Protein AF-A0A7S4EEN0-F1 (afdb_monomer)

Organism: NCBI:txid44445

Mean predicted aligned error: 16.77 Å

Sequence (102 aa):
MLYTAFKHATRTSVRNMMQAYRRQASTTTGTPAFIKAKRANAQNNANFKTNWLSDPATYPIIAVMGGAITLLVGVSSSCLMYNPDVQIDAKKRGSVLREPVV

Secondary structure (DSSP, 8-state):
-HHHHHHHHHHHHHHHHHHHHHHHTT-S-PPPHHHHHHHHHHHHHT-HHHHTTT-TTHHHHHHHHHHHHHHHHHHHHHHHHH-TT---SGGGTTSSS-PPP-

Radius of gyration: 35.77 Å; Cα contacts (8 Å, |Δi|>4): 14; chains: 1; bounding box: 50×48×111 Å

Foldseek 3Di:
DVVVVVVVVVVVVVVVVVVVVVVVVPPDPPPDVVVVVVVVVVVVVPPCCVPQVVDPVNVVVCVVVVVVVCVVCVVVVCCQPVPPVNCPDPVCPCPVVDDDDD

InterPro domains:
  IPR010530 NADH-ubiquinone reductase complex 1 MLRQ subunit [PF06522] (55-95)

pLDDT: mean 76.23, std 12.81, range [52.03, 97.88]

Solvent-accessible surface area (backbone atoms only — not comparable to full-atom values): 6174 Å² total; per-residue (Å²): 116,68,70,61,51,52,56,49,52,55,54,47,52,51,50,52,49,51,53,49,50,55,58,60,75,59,77,74,82,67,79,52,69,66,59,54,51,51,49,50,50,54,57,58,68,64,36,54,65,71,65,50,71,62,42,78,77,44,55,65,54,50,53,54,54,50,51,54,50,51,51,51,52,48,53,53,49,48,52,50,71,67,32,85,88,46,65,80,54,71,86,63,63,61,67,79,77,62,75,82,86,127

Structure (mmCIF, N/CA/C/O backbone):
data_AF-A0A7S4EEN0-F1
#
_entry.id   AF-A0A7S4EEN0-F1
#
loop_
_atom_site.group_PDB
_atom_site.id
_atom_site.type_symbol
_atom_site.la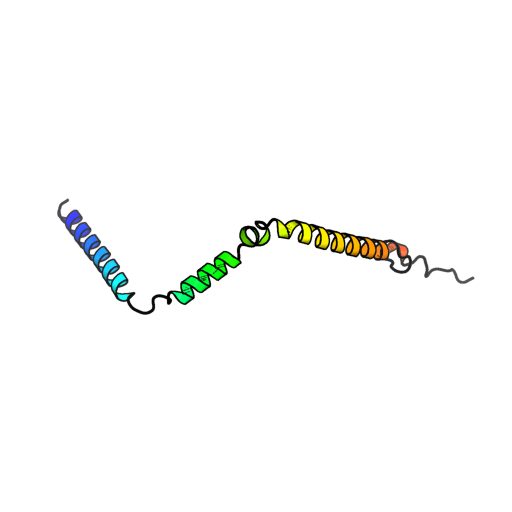bel_atom_id
_atom_site.label_alt_id
_atom_site.label_comp_id
_atom_site.label_asym_id
_atom_site.label_entity_id
_atom_site.label_seq_id
_atom_site.pdbx_PDB_ins_code
_atom_site.Cartn_x
_atom_site.Cartn_y
_atom_site.Cartn_z
_atom_site.occupancy
_atom_site.B_iso_or_equiv
_atom_site.auth_seq_id
_atom_site.auth_comp_id
_atom_site.auth_asym_id
_atom_site.auth_atom_id
_atom_site.pdbx_PDB_model_num
ATOM 1 N N . MET A 1 1 ? 7.968 34.198 58.977 1.00 61.78 1 MET A N 1
ATOM 2 C CA . MET A 1 1 ? 7.505 33.160 58.022 1.00 61.78 1 MET A CA 1
ATOM 3 C C . MET A 1 1 ? 5.976 33.039 57.914 1.00 61.78 1 MET A C 1
ATOM 5 O O . MET A 1 1 ? 5.498 32.509 56.922 1.00 61.78 1 MET A O 1
ATOM 9 N N . LEU A 1 2 ? 5.187 33.574 58.857 1.00 63.84 2 LEU A N 1
ATOM 10 C CA . LEU A 1 2 ? 3.714 33.513 58.804 1.00 63.84 2 LEU A CA 1
ATOM 11 C C . LEU A 1 2 ? 3.095 34.351 57.657 1.00 63.84 2 LEU A C 1
ATOM 13 O O . LEU A 1 2 ? 2.159 33.930 56.985 1.00 63.84 2 LEU A O 1
ATOM 17 N N . TYR A 1 3 ? 3.662 35.532 57.392 1.00 59.56 3 TYR A N 1
ATOM 18 C CA . TYR A 1 3 ? 3.157 36.486 56.394 1.00 59.56 3 TYR A CA 1
ATOM 19 C C . TYR A 1 3 ? 3.310 36.000 54.940 1.00 59.56 3 TYR A C 1
ATOM 21 O O . TYR A 1 3 ? 2.455 36.250 54.090 1.00 59.56 3 TYR A O 1
ATOM 29 N N . THR A 1 4 ? 4.384 35.264 54.647 1.00 67.38 4 THR A N 1
ATOM 30 C CA . THR A 1 4 ? 4.625 34.672 53.324 1.00 67.38 4 THR A CA 1
ATOM 31 C C . THR A 1 4 ? 3.696 33.488 53.063 1.00 67.38 4 THR A C 1
ATOM 33 O O . THR A 1 4 ? 3.185 33.361 51.951 1.00 67.38 4 THR A O 1
ATOM 36 N N . ALA A 1 5 ? 3.401 32.685 54.091 1.00 65.56 5 ALA A N 1
ATOM 37 C CA . ALA A 1 5 ? 2.434 31.591 54.018 1.00 65.56 5 ALA A CA 1
ATOM 38 C C . ALA A 1 5 ? 1.006 32.106 53.771 1.00 65.56 5 ALA A C 1
ATOM 40 O O . ALA A 1 5 ? 0.317 31.609 52.883 1.00 65.56 5 ALA A O 1
ATOM 41 N N . PHE A 1 6 ? 0.593 33.171 54.468 1.00 65.19 6 PHE A N 1
ATOM 42 C CA . PHE A 1 6 ? -0.720 33.792 54.273 1.00 65.19 6 PHE A CA 1
ATOM 43 C C . PHE A 1 6 ? -0.895 34.376 52.858 1.00 65.19 6 PHE A C 1
ATOM 45 O O . PHE A 1 6 ? -1.922 34.159 52.209 1.00 65.19 6 PHE A O 1
ATOM 52 N N . LYS A 1 7 ? 0.137 35.045 52.319 1.00 66.31 7 LYS A N 1
ATOM 53 C CA . LYS A 1 7 ? 0.148 35.515 50.919 1.00 66.31 7 LYS A CA 1
ATOM 54 C C . LYS A 1 7 ? 0.118 34.370 49.902 1.00 66.31 7 LYS A C 1
ATOM 56 O O . LYS A 1 7 ? -0.467 34.521 48.832 1.00 66.31 7 LYS A O 1
ATOM 61 N N . HIS A 1 8 ? 0.738 33.230 50.203 1.00 65.06 8 HIS A N 1
ATOM 62 C CA . HIS A 1 8 ? 0.693 32.054 49.331 1.00 65.06 8 HIS A CA 1
ATOM 63 C C . HIS A 1 8 ? -0.671 31.362 49.344 1.00 65.06 8 HIS A C 1
ATOM 65 O O . HIS A 1 8 ? -1.167 31.012 48.272 1.00 65.06 8 HIS A O 1
ATOM 71 N N . ALA A 1 9 ? -1.288 31.223 50.519 1.00 65.62 9 ALA A N 1
ATOM 72 C CA . ALA A 1 9 ? -2.606 30.614 50.693 1.00 65.62 9 ALA A CA 1
ATOM 73 C C . ALA A 1 9 ? -3.708 31.425 49.990 1.00 65.62 9 ALA A C 1
ATOM 75 O O . ALA A 1 9 ? -4.530 30.877 49.260 1.00 65.62 9 ALA A O 1
ATOM 76 N N . THR A 1 10 ? -3.666 32.753 50.115 1.00 67.94 10 THR A N 1
ATOM 77 C CA . THR A 1 10 ? -4.596 33.657 49.415 1.00 67.94 10 THR A CA 1
ATOM 78 C C . THR A 1 10 ? -4.383 33.658 47.898 1.00 67.94 10 THR A C 1
ATOM 80 O O . THR A 1 10 ? -5.342 33.651 47.132 1.00 67.94 10 THR A O 1
ATOM 83 N N . ARG A 1 11 ? -3.135 33.579 47.418 1.00 68.62 11 ARG A N 1
ATOM 84 C CA . ARG A 1 11 ? -2.855 33.442 45.975 1.00 68.62 11 ARG A CA 1
ATOM 85 C C . ARG A 1 11 ? -3.328 32.107 45.396 1.00 68.62 11 ARG A C 1
ATOM 87 O O . ARG A 1 11 ? -3.714 32.063 44.229 1.00 68.62 11 ARG A O 1
ATOM 94 N N . THR A 1 12 ? -3.288 31.022 46.169 1.00 69.25 12 THR A N 1
ATOM 95 C CA . THR A 1 12 ? -3.755 29.704 45.708 1.00 69.25 12 THR A CA 1
ATOM 96 C C . THR A 1 12 ? -5.274 29.612 45.697 1.00 69.25 12 THR A C 1
ATOM 98 O O . THR A 1 12 ? -5.829 29.142 44.705 1.00 69.25 12 THR A O 1
ATOM 101 N N . SER A 1 13 ? -5.961 30.129 46.718 1.00 67.94 13 SER A N 1
ATOM 102 C CA . SER A 1 13 ? -7.428 30.141 46.745 1.00 67.94 13 SER A CA 1
ATOM 103 C C . SER A 1 13 ? -8.017 30.979 45.606 1.00 67.94 13 SER A C 1
ATOM 105 O O . SER A 1 13 ? -8.934 30.520 44.928 1.00 67.94 13 SER A O 1
ATOM 107 N N . VAL A 1 14 ? -7.428 32.138 45.294 1.00 75.50 14 VAL A N 1
ATOM 108 C CA . VAL A 1 14 ? -7.854 32.980 44.161 1.00 75.50 14 VAL A CA 1
ATOM 109 C C . VAL A 1 14 ? -7.602 32.297 42.812 1.00 75.50 14 VAL A C 1
ATOM 111 O O . VAL A 1 14 ? -8.441 32.386 41.917 1.00 75.50 14 VAL A O 1
ATOM 114 N N . ARG A 1 15 ? -6.488 31.568 42.649 1.00 74.19 15 ARG A N 1
ATOM 115 C CA . ARG A 1 15 ? -6.221 30.781 41.428 1.00 74.19 15 ARG A CA 1
ATOM 116 C C . ARG A 1 15 ? -7.223 29.645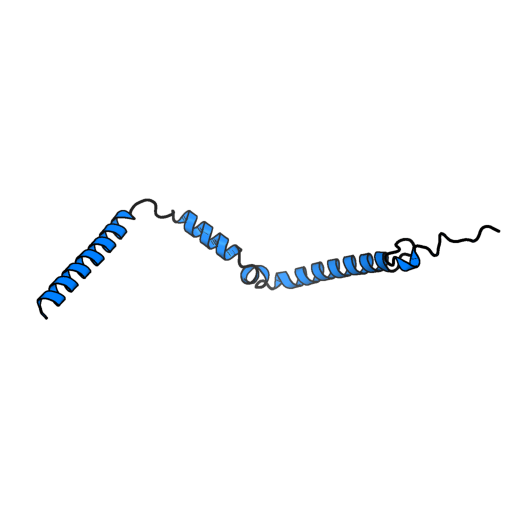 41.251 1.00 74.19 15 ARG A C 1
ATOM 118 O O . ARG A 1 15 ? -7.735 29.470 40.148 1.00 74.19 15 ARG A O 1
ATOM 125 N N . ASN A 1 16 ? -7.530 28.917 42.320 1.00 75.94 16 ASN A N 1
ATOM 126 C CA . ASN A 1 16 ? -8.502 27.825 42.291 1.00 75.94 16 ASN A CA 1
ATOM 127 C C . ASN A 1 16 ? -9.922 28.353 42.030 1.00 75.94 16 ASN A C 1
ATOM 129 O O . ASN A 1 16 ? -10.648 27.780 41.221 1.00 75.94 16 ASN A O 1
ATOM 133 N N . MET A 1 17 ? -10.285 29.491 42.630 1.00 75.44 17 MET A N 1
ATOM 134 C CA . MET A 1 17 ? -11.555 30.177 42.380 1.00 75.44 17 MET A CA 1
ATOM 135 C C . MET A 1 17 ? -11.649 30.692 40.939 1.00 75.44 17 MET A C 1
ATOM 137 O O . MET A 1 17 ? -12.667 30.489 40.290 1.00 75.44 17 MET A O 1
ATOM 141 N N . MET A 1 18 ? -10.581 31.281 40.388 1.00 72.44 18 MET A N 1
ATOM 142 C CA . MET A 1 18 ? -10.538 31.691 38.978 1.00 72.44 18 MET A CA 1
ATOM 143 C C . MET A 1 18 ? -10.630 30.501 38.018 1.00 72.44 18 MET A C 1
ATOM 145 O O . MET A 1 18 ? -11.274 30.605 36.977 1.00 72.44 18 MET A O 1
ATOM 149 N N . GLN A 1 19 ? -10.010 29.365 38.344 1.00 73.69 19 GLN A N 1
ATOM 150 C CA . GLN A 1 19 ? -10.144 28.139 37.555 1.00 73.69 19 GLN A CA 1
ATOM 151 C C . GLN A 1 19 ? -11.568 27.571 37.629 1.00 73.69 19 GLN A C 1
ATOM 153 O O . GLN A 1 19 ? -12.097 27.147 36.604 1.00 73.69 19 GLN A O 1
ATOM 158 N N . ALA A 1 20 ? -12.214 27.606 38.797 1.00 68.75 20 ALA A N 1
ATOM 159 C CA . ALA A 1 20 ? -13.609 27.201 38.961 1.00 68.75 20 ALA A CA 1
ATOM 160 C C . ALA A 1 20 ? -14.579 28.149 38.229 1.00 68.75 20 ALA A C 1
ATOM 162 O O . ALA A 1 20 ? -15.462 27.680 37.516 1.00 68.75 20 ALA A O 1
ATOM 163 N N 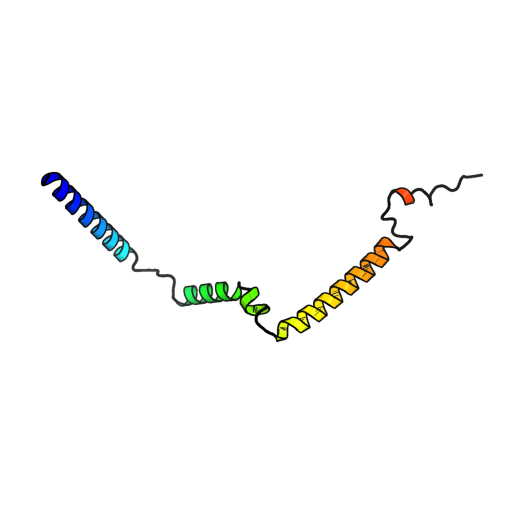. TYR A 1 21 ? -14.357 29.463 38.306 1.00 67.00 21 TYR A N 1
ATOM 164 C CA . TYR A 1 21 ? -15.131 30.476 37.582 1.00 67.00 21 TYR A CA 1
ATOM 165 C C . TYR A 1 21 ? -14.973 30.336 36.058 1.00 67.00 21 TYR A C 1
ATOM 167 O O . TYR A 1 21 ? -15.956 30.369 35.322 1.00 67.00 21 TYR A O 1
ATOM 175 N N . ARG A 1 22 ? -13.755 30.057 35.565 1.00 61.47 22 ARG A N 1
ATOM 176 C CA . ARG A 1 22 ? -13.507 29.727 34.146 1.00 61.47 22 ARG A CA 1
ATOM 177 C C . ARG A 1 22 ? -14.195 28.430 33.707 1.00 61.47 22 ARG A C 1
ATOM 179 O O . ARG A 1 22 ? -14.675 28.348 32.579 1.00 61.47 22 ARG A O 1
ATOM 186 N N . ARG A 1 23 ? -14.264 27.423 34.584 1.00 59.00 23 ARG A N 1
ATOM 187 C CA . ARG A 1 23 ? -14.992 26.169 34.323 1.00 59.00 23 ARG A CA 1
ATOM 188 C C . ARG A 1 23 ? -16.505 26.388 34.269 1.00 59.00 23 ARG A C 1
ATOM 190 O O . ARG A 1 23 ? -17.155 25.807 33.411 1.00 59.00 23 ARG A O 1
ATOM 197 N N . GLN A 1 24 ? -17.051 27.263 35.112 1.00 58.81 24 GLN A N 1
ATOM 198 C CA . GLN A 1 24 ? -18.476 27.616 35.100 1.00 58.81 24 GLN A CA 1
ATOM 199 C C . GLN A 1 24 ? -18.860 28.452 33.870 1.00 58.81 24 GLN A C 1
ATOM 201 O O . GLN A 1 24 ? -19.890 28.181 33.254 1.00 58.81 24 GLN A O 1
ATOM 206 N N . ALA A 1 25 ? -17.989 29.366 33.429 1.00 55.47 25 ALA A N 1
ATOM 207 C CA . ALA A 1 25 ? -18.163 30.144 32.196 1.00 55.47 25 ALA A CA 1
ATOM 208 C C . ALA A 1 25 ? -18.086 29.306 30.899 1.00 55.47 25 ALA A C 1
ATOM 210 O O . ALA A 1 25 ? -18.373 29.816 29.821 1.00 55.47 25 ALA A O 1
ATOM 211 N N . SER A 1 26 ? -17.728 28.019 30.988 1.00 55.44 26 SER A N 1
ATOM 212 C CA . SER A 1 26 ? -17.717 27.078 29.854 1.00 55.44 26 SER A CA 1
ATOM 213 C C . SER A 1 26 ? -19.053 26.335 29.668 1.00 55.44 26 SER A C 1
ATOM 215 O O . SER A 1 26 ? -19.134 25.386 28.888 1.00 55.44 26 SER A O 1
ATOM 217 N N . THR A 1 27 ? -20.109 26.744 30.378 1.00 57.06 27 THR A N 1
ATOM 218 C CA . THR A 1 27 ? -21.441 26.125 30.304 1.00 57.06 27 THR A CA 1
ATOM 219 C C . THR A 1 27 ? -22.321 26.840 29.282 1.00 57.06 27 THR A C 1
ATOM 221 O O . THR A 1 27 ? -23.226 27.576 29.640 1.00 57.06 27 THR A O 1
ATOM 224 N N . THR A 1 28 ? -22.026 26.658 27.997 1.00 56.12 28 THR A N 1
ATOM 225 C CA . THR A 1 28 ? -23.000 26.542 26.894 1.00 56.12 28 THR A CA 1
ATOM 226 C C . THR A 1 28 ? -22.214 26.505 25.583 1.00 56.12 28 THR A C 1
ATOM 228 O O . THR A 1 28 ? -21.253 27.245 25.398 1.00 56.12 28 THR A O 1
ATOM 231 N N . THR A 1 29 ? -22.589 25.617 24.668 1.00 59.78 29 THR A N 1
ATOM 232 C CA . THR A 1 29 ? -21.818 25.210 23.471 1.00 59.78 29 THR A CA 1
ATOM 233 C C . THR A 1 29 ? -20.693 24.196 23.721 1.00 59.78 29 THR A C 1
ATOM 235 O O . THR A 1 29 ? -19.635 24.220 23.091 1.00 59.78 29 THR A O 1
ATOM 238 N N . GLY A 1 30 ? -20.934 23.211 24.590 1.00 63.12 30 GLY A N 1
ATOM 239 C CA . GLY A 1 30 ? -20.240 21.931 24.444 1.00 63.12 30 GLY A CA 1
ATOM 240 C C . GLY A 1 30 ? -20.571 21.361 23.063 1.00 63.12 30 GLY A C 1
ATOM 241 O O . GLY A 1 30 ? -21.740 21.315 22.682 1.00 63.12 30 GLY A O 1
ATOM 242 N N . THR A 1 31 ? -19.554 20.986 22.283 1.00 69.19 31 THR A N 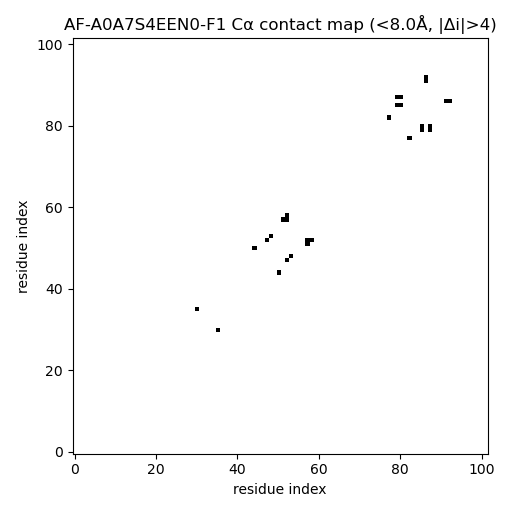1
ATOM 243 C CA . THR A 1 31 ? -19.763 20.403 20.951 1.00 69.19 31 THR A CA 1
ATOM 244 C C . THR A 1 31 ? -20.768 19.254 21.082 1.00 69.19 31 THR A C 1
ATOM 246 O O . THR A 1 31 ? -20.548 18.370 21.915 1.00 69.19 31 THR A O 1
ATOM 249 N N . PRO A 1 32 ? -21.878 19.256 20.330 1.00 80.94 32 PRO A N 1
ATOM 250 C CA . PRO A 1 32 ? -22.960 18.328 20.605 1.00 80.94 32 PRO A CA 1
ATOM 251 C C . PRO A 1 32 ? -22.487 16.885 20.405 1.00 80.94 32 PRO A C 1
ATOM 253 O O . PRO A 1 32 ? -21.622 16.606 19.568 1.00 80.94 32 PRO A O 1
ATOM 256 N N . ALA A 1 33 ? -23.040 15.962 21.195 1.00 79.56 33 ALA A N 1
ATOM 257 C CA . ALA A 1 33 ? -22.572 14.577 21.279 1.00 79.56 33 ALA A CA 1
ATOM 258 C C . ALA A 1 33 ? -22.475 13.888 19.904 1.00 79.56 33 ALA A C 1
ATOM 260 O O . ALA A 1 33 ? -21.542 13.123 19.664 1.00 79.56 33 ALA A O 1
ATOM 261 N N . PHE A 1 34 ? -23.363 14.235 18.966 1.00 83.56 34 PHE A N 1
ATOM 262 C CA . PHE A 1 34 ? -23.332 13.720 17.597 1.00 83.56 34 PHE A CA 1
ATOM 263 C C . PHE A 1 34 ? -22.105 14.185 16.796 1.00 83.56 34 PHE A C 1
ATOM 265 O O . PHE A 1 34 ? -21.553 13.403 16.028 1.00 83.56 34 PHE A O 1
ATOM 272 N N . ILE A 1 35 ? -21.611 15.415 16.989 1.00 82.81 35 ILE A N 1
ATOM 273 C CA . ILE A 1 35 ? -20.372 15.891 16.348 1.00 82.81 35 ILE A CA 1
ATOM 274 C C . ILE A 1 35 ? -19.170 15.158 16.944 1.00 82.81 35 ILE A C 1
ATOM 276 O O . ILE A 1 35 ? -18.257 14.783 16.210 1.00 82.81 35 ILE A O 1
ATOM 280 N N . LYS A 1 36 ? -19.168 14.911 18.260 1.00 83.00 36 LYS A N 1
ATOM 281 C CA . LYS A 1 36 ? -18.114 14.126 18.919 1.00 83.00 36 LYS A CA 1
ATOM 282 C C . LYS A 1 36 ? -18.105 12.680 18.414 1.00 83.00 36 LYS A C 1
ATOM 284 O O . LYS A 1 36 ? -17.040 12.176 18.076 1.00 83.00 36 LYS A O 1
ATOM 289 N N . ALA A 1 37 ? -19.273 12.051 18.284 1.00 80.19 37 ALA A N 1
ATOM 290 C CA . ALA A 1 37 ? -19.416 10.709 17.724 1.00 80.19 37 ALA A CA 1
ATOM 291 C C . ALA A 1 37 ? -19.030 10.653 16.237 1.00 80.19 37 ALA A C 1
ATOM 293 O O . ALA A 1 37 ? -18.331 9.734 15.819 1.00 80.19 37 ALA A O 1
ATOM 294 N N . LYS A 1 38 ? -19.407 11.660 15.437 1.00 81.94 38 LYS A N 1
ATOM 295 C CA . LYS A 1 38 ? -19.005 11.773 14.026 1.00 81.94 38 LYS A CA 1
ATOM 296 C C . LYS A 1 38 ? -17.490 11.929 13.885 1.00 81.94 38 LYS A C 1
ATOM 298 O O . LYS A 1 38 ? -16.899 11.283 13.030 1.00 81.94 38 LYS A O 1
ATOM 303 N N . ARG A 1 39 ? -16.852 12.737 14.742 1.00 79.06 39 ARG A N 1
ATOM 304 C CA . ARG A 1 39 ? -15.387 12.896 14.785 1.00 79.06 39 ARG A CA 1
ATOM 305 C C . ARG A 1 39 ? -14.682 11.622 15.245 1.00 79.06 39 ARG A C 1
ATOM 307 O O . ARG A 1 39 ? -13.700 11.242 14.626 1.00 79.06 39 ARG A O 1
ATOM 314 N N . ALA A 1 40 ? -15.198 10.939 16.266 1.00 75.12 40 ALA A N 1
ATOM 315 C CA . ALA A 1 40 ? -14.652 9.663 16.723 1.00 75.12 40 ALA A CA 1
ATOM 316 C C . ALA A 1 40 ? -14.753 8.580 15.637 1.00 75.12 40 ALA A C 1
ATOM 318 O O . ALA A 1 40 ? -13.769 7.906 15.360 1.00 75.12 40 ALA A O 1
ATOM 319 N N . ASN A 1 41 ? -15.895 8.472 14.951 1.00 70.69 41 ASN A N 1
ATOM 320 C CA . ASN A 1 41 ? -16.050 7.563 13.814 1.00 70.69 41 ASN A CA 1
ATOM 321 C C . ASN A 1 41 ? -15.160 7.953 12.630 1.00 70.69 41 ASN A C 1
ATOM 323 O O . ASN A 1 41 ? -14.530 7.084 12.046 1.00 70.69 41 ASN A O 1
ATOM 327 N N . ALA A 1 42 ? -15.038 9.241 12.298 1.00 72.56 42 ALA A N 1
ATOM 328 C CA . ALA A 1 42 ? -14.110 9.700 11.263 1.00 72.56 42 ALA A CA 1
ATOM 329 C C . ALA A 1 42 ? -12.650 9.355 11.607 1.00 72.56 42 ALA A C 1
ATOM 331 O O . ALA A 1 42 ? -11.896 8.936 10.735 1.00 72.56 42 ALA A O 1
ATOM 332 N N . GLN A 1 43 ? -12.269 9.468 12.881 1.00 69.69 43 GLN A N 1
ATOM 333 C CA . GLN A 1 43 ? -10.934 9.122 13.363 1.00 69.69 43 GLN A CA 1
ATOM 334 C C . GLN A 1 43 ? -10.697 7.602 13.395 1.00 69.69 43 GLN A C 1
ATOM 336 O O . GLN A 1 43 ? -9.606 7.149 13.064 1.00 69.69 43 GLN A O 1
ATOM 341 N N . ASN A 1 44 ? -11.717 6.804 13.721 1.00 65.56 44 ASN A N 1
ATOM 342 C CA . ASN A 1 44 ? -11.651 5.342 13.641 1.00 65.56 44 ASN A CA 1
ATOM 343 C C . ASN A 1 44 ? -11.596 4.859 12.184 1.00 65.56 44 ASN A C 1
ATOM 345 O O . ASN A 1 44 ? -10.811 3.970 11.872 1.00 65.56 44 ASN A O 1
ATOM 349 N N . ASN A 1 45 ? -12.341 5.497 11.279 1.00 64.88 45 ASN A N 1
ATOM 350 C CA . ASN A 1 45 ? -12.317 5.222 9.840 1.00 64.88 45 ASN A CA 1
ATOM 351 C C . ASN A 1 45 ? -10.995 5.629 9.171 1.00 64.88 45 ASN A C 1
ATOM 353 O O . ASN A 1 45 ? -10.634 5.059 8.146 1.00 64.88 45 ASN A O 1
ATOM 357 N N . ALA A 1 46 ? -10.249 6.571 9.756 1.00 68.94 46 ALA A N 1
ATOM 358 C CA . ALA A 1 46 ? -8.946 6.996 9.247 1.00 68.94 46 ALA A CA 1
ATOM 359 C C . ALA A 1 46 ? -7.830 5.952 9.460 1.00 68.94 46 ALA A C 1
ATOM 361 O O . ALA A 1 46 ? -6.770 6.049 8.842 1.00 68.94 46 ALA A O 1
ATOM 362 N N . ASN A 1 47 ? -8.046 4.936 10.304 1.00 78.25 47 ASN A N 1
ATOM 363 C CA . ASN A 1 47 ? -7.044 3.905 10.563 1.00 78.25 47 ASN A CA 1
ATOM 364 C C . ASN A 1 47 ? -7.111 2.782 9.519 1.00 78.25 47 ASN A C 1
ATOM 366 O O . ASN A 1 47 ? -7.676 1.715 9.757 1.00 78.25 47 ASN A O 1
ATOM 370 N N . PHE A 1 48 ? -6.470 3.011 8.369 1.00 77.06 48 PHE A N 1
ATOM 371 C CA . PHE A 1 48 ? -6.352 2.035 7.276 1.00 77.06 48 PHE A CA 1
ATOM 372 C C . PHE A 1 48 ? -5.852 0.667 7.760 1.00 77.06 48 PHE A C 1
ATOM 374 O O . PHE A 1 48 ? -6.439 -0.362 7.444 1.00 77.06 48 PHE A O 1
ATOM 381 N N . LYS A 1 49 ? -4.814 0.643 8.603 1.00 79.06 49 LYS A N 1
ATOM 382 C CA . LYS A 1 49 ? -4.250 -0.610 9.123 1.00 79.06 49 LYS A CA 1
ATOM 383 C C . LYS A 1 49 ? -5.265 -1.423 9.933 1.00 79.06 49 LYS A C 1
ATOM 385 O O . LYS A 1 49 ? -5.282 -2.641 9.830 1.00 79.06 49 LYS A O 1
ATOM 390 N N . THR A 1 50 ? -6.109 -0.763 10.719 1.00 77.56 50 THR A N 1
ATOM 391 C CA . THR A 1 50 ? -7.055 -1.442 11.613 1.00 77.56 50 THR A CA 1
ATOM 392 C C . THR A 1 50 ? -8.350 -1.831 10.912 1.00 77.56 50 THR A C 1
ATOM 394 O O . THR A 1 50 ? -8.992 -2.771 11.358 1.00 77.56 50 THR A O 1
ATOM 397 N N . ASN A 1 51 ? -8.733 -1.149 9.830 1.00 79.25 51 ASN A N 1
ATOM 398 C CA . ASN A 1 51 ? -9.986 -1.430 9.120 1.00 79.25 51 ASN A CA 1
ATOM 399 C C . ASN A 1 51 ? -9.790 -2.272 7.854 1.00 79.25 51 ASN A C 1
ATOM 401 O O . ASN A 1 51 ? -10.629 -3.106 7.555 1.00 79.25 51 ASN A O 1
ATOM 405 N N . TRP A 1 52 ? -8.704 -2.056 7.106 1.00 82.69 52 TRP A N 1
ATOM 406 C CA . TRP A 1 52 ? -8.439 -2.774 5.854 1.00 82.69 52 TRP A CA 1
ATOM 407 C C . TRP A 1 52 ? -7.529 -3.982 6.055 1.00 82.69 52 TRP A C 1
ATOM 409 O O . TRP A 1 52 ? -7.812 -5.054 5.533 1.00 82.69 52 TRP A O 1
ATOM 419 N N . LEU A 1 53 ? -6.442 -3.830 6.819 1.00 85.44 53 LEU A N 1
ATOM 420 C CA . LEU A 1 53 ? -5.454 -4.904 7.008 1.00 85.44 53 LEU A CA 1
ATOM 421 C C . LEU A 1 53 ? -5.804 -5.869 8.151 1.00 85.44 53 LEU A C 1
ATOM 423 O O . LEU A 1 53 ? -5.046 -6.800 8.397 1.00 85.44 53 LEU A O 1
ATOM 427 N N . SER A 1 54 ? -6.904 -5.647 8.870 1.00 85.69 54 SER A N 1
ATOM 428 C CA . SER A 1 54 ? -7.403 -6.586 9.882 1.00 85.69 54 SER A CA 1
ATOM 429 C C . SER A 1 54 ? -8.346 -7.639 9.301 1.00 85.69 54 SER A C 1
ATOM 431 O O . SER A 1 54 ? -8.500 -8.697 9.907 1.00 85.69 54 SER A O 1
ATOM 433 N N . ASP A 1 55 ? -8.963 -7.361 8.148 1.00 88.31 55 ASP A N 1
ATOM 434 C CA . ASP A 1 55 ? -9.910 -8.257 7.493 1.00 88.31 55 ASP A CA 1
ATOM 435 C C . ASP A 1 55 ? -9.167 -9.290 6.621 1.00 88.31 55 ASP A C 1
ATOM 437 O O . ASP A 1 55 ? -8.489 -8.912 5.655 1.00 88.31 55 ASP A O 1
ATOM 441 N N . PRO A 1 56 ? -9.297 -10.601 6.913 1.00 88.62 56 PRO A N 1
ATOM 442 C CA . PRO A 1 56 ? -8.708 -11.665 6.106 1.00 88.62 56 PRO A CA 1
ATOM 443 C C . PRO A 1 56 ? -9.151 -11.654 4.636 1.00 88.62 56 PRO A C 1
ATOM 445 O O . PRO A 1 56 ? -8.390 -12.087 3.769 1.00 88.62 56 PRO A O 1
ATOM 448 N N . ALA A 1 57 ? -10.352 -11.149 4.334 1.00 89.75 57 ALA A N 1
ATOM 449 C CA . ALA A 1 57 ? -10.877 -11.082 2.971 1.00 89.75 57 ALA A CA 1
ATOM 450 C C . ALA A 1 57 ? -10.163 -10.032 2.097 1.00 89.75 57 ALA A C 1
ATOM 452 O O . ALA A 1 57 ? -10.228 -10.101 0.869 1.00 89.75 57 ALA A O 1
ATOM 453 N N . THR A 1 58 ? -9.422 -9.095 2.696 1.00 90.94 58 THR A N 1
ATOM 454 C CA . THR A 1 58 ? -8.697 -8.047 1.965 1.00 90.94 58 THR A CA 1
ATOM 455 C C . THR A 1 58 ? -7.443 -8.577 1.259 1.00 90.94 58 THR A C 1
ATOM 457 O O . THR A 1 58 ? -7.090 -8.110 0.176 1.00 90.94 58 THR A O 1
ATOM 460 N N . TYR A 1 59 ? -6.758 -9.577 1.822 1.00 93.56 59 TYR A N 1
ATOM 461 C CA . TYR A 1 59 ? -5.511 -10.115 1.259 1.00 93.56 59 TYR A CA 1
ATOM 462 C C . TYR A 1 59 ? -5.630 -10.725 -0.148 1.00 93.56 59 TYR A C 1
ATOM 464 O O . TYR A 1 59 ? -4.778 -10.409 -0.983 1.00 93.56 59 TYR A O 1
ATOM 472 N N . PRO A 1 60 ? -6.650 -11.544 -0.479 1.00 95.00 60 PRO A N 1
ATOM 473 C CA . PRO A 1 60 ? -6.813 -12.028 -1.850 1.00 95.00 60 PRO A CA 1
ATOM 474 C C . PRO A 1 60 ? -7.077 -10.886 -2.842 1.00 95.00 60 PRO A C 1
ATOM 476 O O . PRO A 1 60 ? -6.570 -10.923 -3.961 1.00 95.00 60 PRO A O 1
ATOM 479 N N . ILE A 1 61 ? -7.790 -9.831 -2.429 1.00 94.75 61 ILE A N 1
ATOM 480 C CA . ILE A 1 61 ? -8.018 -8.642 -3.266 1.00 94.75 61 ILE A CA 1
ATOM 481 C C . ILE A 1 61 ? -6.689 -7.927 -3.543 1.00 94.75 61 ILE A C 1
ATOM 483 O O . ILE A 1 61 ? -6.400 -7.585 -4.690 1.00 94.75 61 ILE A O 1
ATOM 487 N N . ILE A 1 62 ? -5.848 -7.757 -2.516 1.00 94.44 62 ILE A N 1
ATOM 488 C CA . ILE A 1 62 ? -4.503 -7.181 -2.664 1.00 94.44 62 ILE A CA 1
ATOM 489 C C . ILE A 1 62 ? -3.660 -8.013 -3.637 1.00 94.44 62 ILE A C 1
ATOM 491 O O . ILE A 1 62 ? -2.984 -7.441 -4.489 1.00 94.44 62 ILE A O 1
ATOM 495 N N . ALA A 1 63 ? -3.713 -9.345 -3.549 1.00 96.25 63 ALA A N 1
ATOM 496 C CA . ALA A 1 63 ? -2.947 -10.226 -4.427 1.00 96.25 63 ALA A CA 1
ATOM 497 C C . ALA A 1 63 ? -3.353 -10.078 -5.903 1.00 96.25 63 ALA A C 1
ATOM 499 O O . ALA A 1 63 ? -2.487 -9.947 -6.769 1.00 96.25 63 ALA A O 1
ATOM 500 N N . VAL A 1 64 ? -4.657 -10.038 -6.193 1.00 97.44 64 VAL A N 1
ATOM 501 C CA . VAL A 1 64 ? -5.167 -9.881 -7.566 1.00 97.44 64 VAL A CA 1
ATOM 502 C C . VAL A 1 64 ? -4.832 -8.499 -8.125 1.00 97.44 64 VAL A C 1
ATOM 504 O O . VAL A 1 64 ? -4.313 -8.396 -9.237 1.00 97.44 64 VAL A O 1
ATOM 507 N N . MET A 1 65 ? -5.069 -7.438 -7.350 1.00 97.31 65 MET A N 1
ATOM 508 C CA . MET A 1 65 ? -4.760 -6.069 -7.772 1.00 97.31 65 MET A CA 1
ATOM 509 C C . MET A 1 65 ? -3.256 -5.863 -7.971 1.00 97.31 65 MET A C 1
ATOM 511 O O . MET A 1 65 ? -2.840 -5.276 -8.968 1.00 97.31 65 MET A O 1
ATOM 515 N N . GLY A 1 66 ? -2.436 -6.387 -7.057 1.00 97.38 66 GLY A N 1
ATOM 516 C CA . GLY A 1 66 ? -0.982 -6.359 -7.169 1.00 97.38 66 GLY 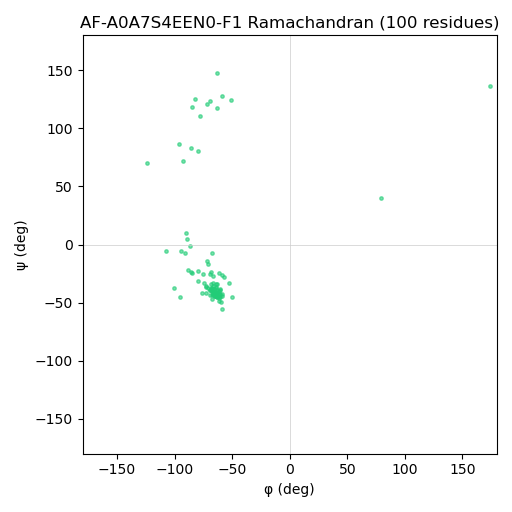A CA 1
ATOM 517 C C . GLY A 1 66 ? -0.500 -7.082 -8.424 1.00 97.38 66 GLY A C 1
ATOM 518 O O . GLY A 1 66 ? 0.238 -6.499 -9.212 1.00 97.38 66 GLY A O 1
ATOM 519 N N . GLY A 1 67 ? -0.987 -8.303 -8.665 1.00 97.62 67 GLY A N 1
ATOM 520 C CA . GLY A 1 67 ? -0.654 -9.075 -9.863 1.00 97.62 67 GLY A CA 1
ATOM 521 C C . GLY A 1 67 ? -1.038 -8.359 -11.160 1.00 97.62 67 GLY A C 1
ATOM 522 O O . GLY A 1 67 ? -0.222 -8.273 -12.077 1.00 97.62 67 GLY A O 1
ATOM 523 N N . ALA A 1 68 ? -2.239 -7.777 -11.222 1.00 97.12 68 ALA A N 1
ATOM 524 C CA . ALA A 1 68 ? -2.690 -7.010 -12.382 1.00 97.12 68 ALA A CA 1
ATOM 525 C C . ALA A 1 68 ? -1.781 -5.803 -12.666 1.00 97.12 68 ALA A C 1
ATOM 527 O O . ALA A 1 68 ? -1.378 -5.593 -13.810 1.00 97.12 68 ALA A O 1
ATOM 528 N N . ILE A 1 69 ? -1.404 -5.044 -11.630 1.00 97.88 69 ILE A N 1
ATOM 529 C CA . ILE A 1 69 ? -0.498 -3.896 -11.766 1.00 97.88 69 ILE A CA 1
ATOM 530 C C . ILE A 1 69 ? 0.893 -4.355 -12.209 1.00 97.88 69 ILE A C 1
ATOM 532 O O . ILE A 1 69 ? 1.466 -3.756 -13.116 1.00 97.88 69 ILE A O 1
ATOM 536 N N . THR A 1 70 ? 1.437 -5.419 -11.618 1.00 97.38 70 THR A N 1
ATOM 537 C CA . THR A 1 70 ? 2.759 -5.939 -11.991 1.00 97.38 70 THR A CA 1
ATOM 538 C C . THR A 1 70 ? 2.798 -6.393 -13.446 1.00 97.38 70 THR A C 1
ATOM 540 O O . THR A 1 70 ? 3.756 -6.073 -14.145 1.00 97.38 70 THR A O 1
ATOM 543 N N . LEU A 1 71 ? 1.763 -7.085 -13.931 1.00 96.25 71 LEU A N 1
ATOM 544 C CA . LEU A 1 71 ? 1.684 -7.495 -15.334 1.00 96.25 71 LEU A CA 1
ATOM 545 C C . LEU A 1 71 ? 1.521 -6.294 -16.267 1.00 96.25 71 LEU A C 1
ATOM 547 O O . LEU A 1 71 ? 2.218 -6.210 -17.277 1.00 96.25 71 LEU A O 1
ATOM 551 N N . LEU A 1 72 ? 0.659 -5.338 -15.913 1.00 96.94 72 LEU A N 1
ATOM 552 C CA . LEU A 1 72 ? 0.446 -4.129 -16.705 1.00 96.94 72 LEU A CA 1
ATOM 553 C C . LEU A 1 72 ? 1.734 -3.311 -16.826 1.00 96.94 72 LEU A C 1
ATOM 555 O O . LEU A 1 72 ? 2.128 -2.945 -17.932 1.00 96.94 72 LEU A O 1
ATOM 559 N N . VAL A 1 73 ? 2.418 -3.062 -15.710 1.00 97.19 73 VAL A N 1
ATOM 560 C CA . VAL A 1 73 ? 3.688 -2.328 -15.687 1.00 97.19 73 VAL A CA 1
ATOM 561 C C . VAL A 1 73 ? 4.792 -3.131 -16.368 1.00 97.19 73 VAL A C 1
ATOM 563 O O . VAL A 1 73 ? 5.570 -2.552 -17.117 1.00 97.19 73 VAL A O 1
ATOM 566 N N . GLY A 1 74 ? 4.846 -4.449 -16.165 1.00 96.06 74 GLY A N 1
ATOM 567 C CA . GLY A 1 74 ? 5.825 -5.331 -16.795 1.00 96.06 74 GLY A CA 1
ATOM 568 C C . GLY A 1 74 ? 5.744 -5.278 -18.317 1.00 96.06 74 GLY A C 1
ATOM 569 O O . GLY A 1 74 ? 6.722 -4.915 -18.964 1.00 96.06 74 GLY A O 1
ATOM 570 N N . VAL A 1 75 ? 4.564 -5.543 -18.885 1.00 94.50 75 VAL A N 1
ATOM 571 C CA . VAL A 1 75 ? 4.350 -5.503 -20.341 1.00 94.50 75 VAL A CA 1
ATOM 572 C C . VAL A 1 75 ? 4.562 -4.094 -20.886 1.00 94.50 75 VAL A C 1
ATOM 574 O O . VAL A 1 75 ? 5.276 -3.928 -21.871 1.00 94.50 75 VAL A O 1
ATOM 577 N N . SER A 1 76 ? 4.018 -3.068 -20.222 1.00 93.75 76 SER A N 1
ATOM 578 C CA . SER A 1 76 ? 4.194 -1.675 -20.658 1.00 93.75 76 SER A CA 1
ATOM 579 C C . SER A 1 76 ? 5.668 -1.265 -20.665 1.00 93.75 76 SER A C 1
ATOM 581 O O . SER A 1 76 ? 6.127 -0.641 -21.617 1.00 93.75 76 SER A O 1
ATOM 583 N N . SER A 1 77 ? 6.426 -1.649 -19.635 1.00 93.12 77 SER A N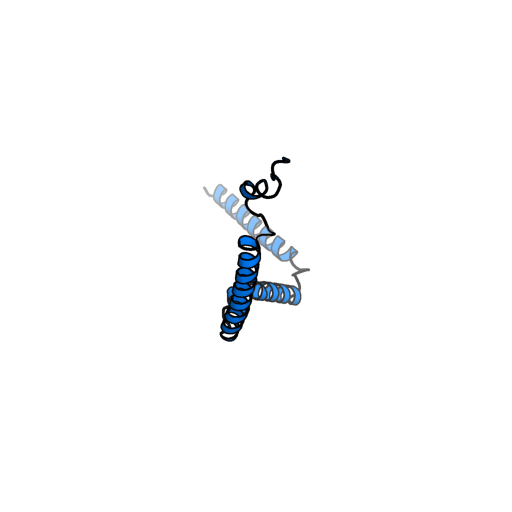 1
ATOM 584 C CA . SER A 1 77 ? 7.862 -1.382 -19.539 1.00 93.12 77 SER A CA 1
ATOM 585 C C . SER A 1 77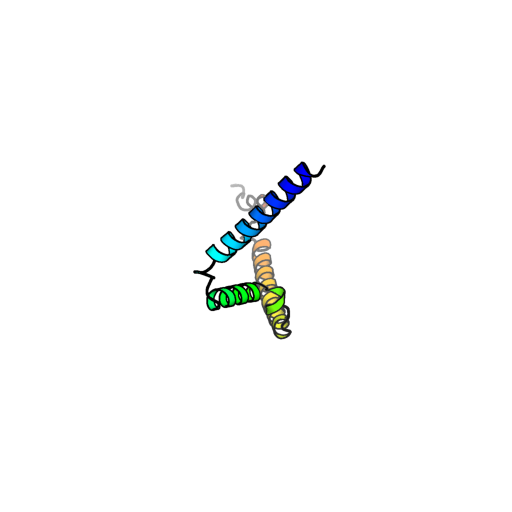 ? 8.644 -2.137 -20.612 1.00 93.12 77 SER A C 1
ATOM 587 O O . SER A 1 77 ? 9.493 -1.548 -21.276 1.00 93.12 77 SER A O 1
ATOM 589 N N . SER A 1 78 ? 8.321 -3.412 -20.857 1.00 89.50 78 SER A N 1
ATOM 590 C CA . SER A 1 78 ? 8.939 -4.191 -21.932 1.00 89.50 78 SER A CA 1
ATOM 591 C C . SER A 1 78 ? 8.673 -3.575 -23.306 1.00 89.50 78 SER A C 1
ATOM 593 O O . SER A 1 78 ? 9.605 -3.403 -24.088 1.00 89.50 78 SER A O 1
ATOM 595 N N . CYS A 1 79 ? 7.434 -3.176 -23.593 1.00 87.19 79 CYS A N 1
ATOM 596 C CA . CYS A 1 79 ? 7.109 -2.472 -24.828 1.00 87.19 79 CYS A CA 1
ATOM 597 C C . CYS A 1 79 ? 7.861 -1.143 -24.930 1.00 87.19 79 CYS A C 1
ATOM 599 O O . CYS A 1 79 ? 8.350 -0.812 -25.999 1.00 87.19 79 CYS A O 1
ATOM 601 N N . LEU A 1 80 ? 8.003 -0.390 -23.841 1.00 88.38 80 LEU A N 1
ATOM 602 C CA . LEU A 1 80 ? 8.713 0.885 -23.886 1.00 88.38 80 LEU A CA 1
ATOM 603 C C . LEU A 1 80 ? 10.222 0.699 -24.114 1.00 88.38 80 LEU A C 1
ATOM 605 O O . LEU A 1 80 ? 10.807 1.419 -24.914 1.00 88.38 80 LEU A O 1
ATOM 609 N N . MET A 1 81 ? 10.855 -0.256 -23.425 1.00 86.06 81 MET A N 1
ATOM 610 C CA . MET A 1 81 ? 12.311 -0.444 -23.459 1.00 86.06 81 MET A CA 1
ATOM 611 C C . MET A 1 81 ? 12.819 -1.197 -24.688 1.00 86.06 81 MET A C 1
ATOM 613 O O . MET A 1 81 ? 13.947 -0.954 -25.117 1.00 86.06 81 MET A O 1
ATOM 617 N N . TYR A 1 82 ? 12.024 -2.121 -25.230 1.00 82.38 82 TYR A N 1
ATOM 618 C CA . TYR A 1 82 ? 12.457 -3.000 -26.319 1.00 82.38 82 TYR A CA 1
ATOM 619 C C . TYR A 1 82 ? 11.825 -2.669 -27.672 1.00 82.38 82 TYR A C 1
ATOM 621 O O . TYR A 1 82 ? 12.213 -3.278 -28.668 1.00 82.38 82 TYR A O 1
ATOM 629 N N . ASN A 1 83 ? 10.881 -1.725 -27.746 1.00 81.44 83 ASN A N 1
ATOM 630 C CA . ASN A 1 83 ? 10.340 -1.306 -29.035 1.00 81.44 83 ASN A CA 1
ATOM 631 C C . ASN A 1 83 ? 11.391 -0.474 -29.800 1.00 81.44 83 ASN A C 1
ATOM 633 O O . ASN A 1 83 ? 11.817 0.566 -29.293 1.00 81.44 83 ASN A O 1
ATOM 637 N N . PRO A 1 84 ? 11.811 -0.901 -31.007 1.00 73.50 84 PRO A N 1
ATOM 638 C CA . PRO A 1 84 ? 12.809 -0.188 -31.806 1.00 73.50 84 PRO A CA 1
ATOM 639 C C . PRO A 1 84 ? 12.372 1.228 -32.210 1.00 73.50 84 PRO A C 1
ATOM 641 O O . PRO A 1 84 ? 13.235 2.085 -32.410 1.00 73.50 84 PRO A O 1
ATOM 644 N N . ASP A 1 85 ? 11.062 1.486 -32.271 1.00 74.31 85 ASP A N 1
ATOM 645 C CA . ASP A 1 85 ? 10.508 2.808 -32.584 1.00 74.31 85 ASP A CA 1
ATOM 646 C C . ASP A 1 85 ? 10.616 3.772 -31.391 1.00 74.31 85 ASP A C 1
ATOM 648 O O . ASP A 1 85 ? 10.688 4.991 -31.557 1.00 74.31 85 ASP A O 1
ATOM 652 N N . VAL A 1 86 ? 10.674 3.239 -30.165 1.00 73.62 86 VAL A N 1
ATOM 653 C CA . VAL A 1 86 ? 10.785 4.030 -28.937 1.00 73.62 86 VAL A CA 1
ATOM 654 C C . VAL A 1 86 ? 12.249 4.108 -28.516 1.00 73.62 86 VAL A C 1
ATOM 656 O O . VAL A 1 86 ? 12.760 3.346 -27.698 1.00 73.62 86 VAL A O 1
ATOM 659 N N . GLN A 1 87 ? 12.957 5.093 -29.059 1.00 71.50 87 GLN A N 1
ATOM 660 C CA . GLN A 1 87 ? 14.356 5.342 -28.712 1.00 71.50 87 GLN A CA 1
ATOM 661 C C . GLN A 1 87 ? 14.470 6.112 -27.388 1.00 71.50 87 GLN A C 1
ATOM 663 O O . GLN A 1 87 ? 14.668 7.334 -27.356 1.00 71.50 87 GLN A O 1
ATOM 668 N N . ILE A 1 88 ? 14.361 5.392 -26.269 1.00 74.06 88 ILE A N 1
ATOM 669 C CA . ILE A 1 88 ? 14.629 5.949 -24.933 1.00 74.06 88 ILE A CA 1
ATOM 670 C C . ILE A 1 88 ? 16.100 6.385 -24.826 1.00 74.06 88 ILE A C 1
ATOM 672 O O . ILE A 1 88 ? 16.398 7.444 -24.276 1.00 74.06 88 ILE A O 1
ATOM 676 N N . ASP A 1 89 ? 17.017 5.605 -25.403 1.00 70.44 89 ASP A N 1
ATOM 677 C CA . ASP A 1 89 ? 18.445 5.916 -25.412 1.00 70.44 89 ASP A CA 1
ATOM 678 C C . ASP A 1 89 ? 18.775 6.982 -26.468 1.00 70.44 89 ASP A C 1
ATOM 680 O O . ASP A 1 89 ? 18.737 6.735 -27.678 1.00 70.44 89 ASP A O 1
ATOM 684 N N . ALA A 1 90 ? 19.140 8.178 -26.002 1.00 71.19 90 ALA A N 1
ATOM 685 C CA . ALA A 1 90 ? 19.499 9.306 -26.854 1.00 71.19 90 ALA A CA 1
ATOM 686 C C . ALA A 1 90 ? 20.689 9.008 -27.784 1.00 71.19 90 ALA A C 1
ATOM 688 O O . ALA A 1 90 ? 20.772 9.587 -28.867 1.00 71.19 90 ALA A O 1
ATOM 689 N N . LYS A 1 91 ? 21.583 8.078 -27.410 1.00 70.44 91 LYS A N 1
ATOM 690 C CA . LYS A 1 91 ? 22.765 7.722 -28.213 1.00 70.44 91 LYS A CA 1
ATOM 691 C C . LYS A 1 91 ? 22.408 6.985 -29.505 1.00 70.44 91 LYS A C 1
ATOM 693 O O . LYS A 1 91 ? 23.159 7.062 -30.472 1.00 70.44 91 LYS A O 1
ATOM 698 N N . LYS A 1 92 ? 21.257 6.306 -29.539 1.00 64.44 92 LYS A N 1
ATOM 699 C CA . LYS A 1 92 ? 20.777 5.545 -30.705 1.00 64.44 92 LYS A CA 1
ATOM 700 C C . LYS A 1 92 ? 19.903 6.373 -31.653 1.00 64.44 92 LYS A C 1
ATOM 702 O O . LYS A 1 92 ? 19.617 5.925 -32.756 1.00 64.44 92 LYS A O 1
ATOM 707 N N . ARG A 1 93 ? 19.536 7.605 -31.274 1.00 67.00 93 ARG A N 1
ATOM 708 C CA . ARG A 1 93 ? 18.640 8.464 -32.071 1.00 67.00 93 ARG A CA 1
ATOM 709 C C . ARG A 1 93 ? 19.218 8.941 -33.401 1.00 67.00 93 ARG A C 1
ATOM 711 O O . ARG A 1 93 ? 18.476 9.190 -34.342 1.00 67.00 93 ARG A O 1
ATOM 718 N N . GLY A 1 94 ? 20.541 9.046 -33.498 1.00 65.19 94 GLY A N 1
ATOM 719 C CA . GLY A 1 94 ? 21.226 9.550 -34.692 1.00 65.19 94 GLY A CA 1
ATOM 720 C C . GLY A 1 94 ? 21.687 8.483 -35.688 1.00 65.19 94 GLY A C 1
ATOM 721 O O . GLY A 1 94 ? 22.195 8.855 -36.741 1.00 65.19 94 GLY A O 1
ATOM 722 N N . SER A 1 95 ? 21.560 7.185 -35.378 1.00 63.62 95 SER A N 1
ATOM 723 C CA . SER A 1 95 ? 22.098 6.121 -36.243 1.00 63.62 95 SER A CA 1
ATOM 724 C C . SER 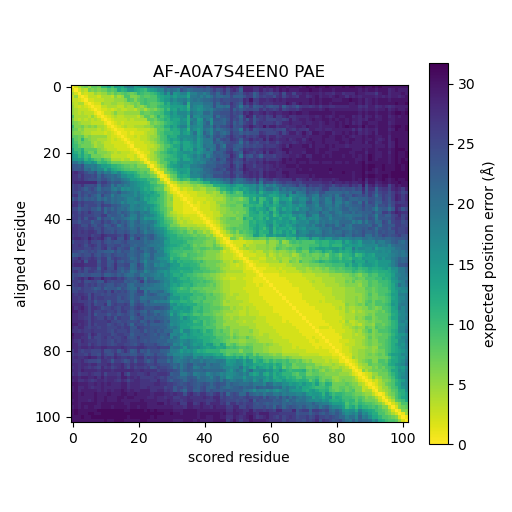A 1 95 ? 21.210 5.800 -37.445 1.00 63.62 95 SER A C 1
ATOM 726 O O . SER A 1 95 ? 21.715 5.291 -38.434 1.00 63.62 95 SER A O 1
ATOM 728 N N . VAL A 1 96 ? 19.908 6.101 -37.376 1.00 62.66 96 VAL A N 1
ATOM 729 C CA . VAL A 1 96 ? 18.957 5.883 -38.485 1.00 62.66 96 VAL A CA 1
ATOM 730 C C . VAL A 1 96 ? 18.942 7.068 -39.468 1.00 62.66 96 VAL A C 1
ATOM 732 O O . VAL A 1 96 ? 18.635 6.890 -40.635 1.00 62.66 96 VAL A O 1
ATOM 735 N N . LEU A 1 97 ? 19.337 8.271 -39.032 1.00 62.47 97 LEU A N 1
ATOM 736 C CA . LEU A 1 97 ? 19.307 9.509 -39.834 1.00 62.47 97 LEU A CA 1
ATOM 737 C C . LEU A 1 97 ? 20.587 9.779 -40.651 1.00 62.47 97 LEU A C 1
ATOM 739 O O . LEU A 1 97 ? 20.723 10.853 -41.234 1.00 62.47 97 LEU A O 1
ATOM 743 N N . ARG A 1 98 ? 21.558 8.859 -40.661 1.00 63.19 98 ARG A N 1
ATOM 744 C CA . ARG A 1 98 ? 22.843 9.037 -41.356 1.00 63.19 98 ARG A CA 1
ATOM 745 C C . ARG A 1 98 ? 23.095 7.903 -42.341 1.00 63.19 98 ARG A C 1
ATOM 747 O O . ARG A 1 98 ? 23.983 7.083 -42.135 1.00 63.19 98 ARG A O 1
ATOM 754 N N . GLU A 1 99 ? 22.334 7.881 -43.421 1.00 63.91 99 GLU A N 1
ATOM 755 C CA . GLU A 1 99 ? 22.799 7.270 -44.664 1.00 63.91 99 GLU A CA 1
ATOM 756 C C . GLU A 1 99 ? 23.672 8.296 -45.416 1.00 63.91 99 GLU A C 1
ATOM 758 O O . GLU A 1 99 ? 23.253 9.446 -45.580 1.00 63.91 99 GLU A O 1
ATOM 763 N N . PRO A 1 100 ? 24.923 7.964 -45.792 1.00 58.25 100 PRO A N 1
ATOM 764 C CA . PRO A 1 100 ? 25.731 8.852 -46.613 1.00 58.25 100 PRO A CA 1
ATOM 765 C C . PRO A 1 100 ? 25.125 8.917 -48.019 1.00 58.25 100 PRO A C 1
ATOM 767 O O . PRO A 1 100 ? 24.965 7.893 -48.680 1.00 58.25 100 PRO A O 1
ATOM 770 N N . VAL A 1 101 ? 24.798 10.129 -48.467 1.00 61.34 101 VAL A N 1
ATOM 771 C CA . VAL A 1 101 ? 24.473 10.410 -49.869 1.00 61.34 101 VAL A CA 1
ATOM 772 C C . VAL A 1 101 ? 25.726 10.104 -50.697 1.00 61.34 101 VAL A C 1
ATOM 774 O O . VAL A 1 101 ? 26.775 10.704 -50.451 1.00 61.34 101 VAL A O 1
ATOM 777 N N . VAL A 1 102 ? 25.616 9.126 -51.602 1.00 52.03 102 VAL A N 1
ATOM 778 C CA . VAL A 1 102 ? 26.613 8.807 -52.642 1.00 52.03 102 VAL A CA 1
ATOM 779 C C . VAL A 1 102 ? 26.590 9.881 -53.720 1.00 52.03 102 VAL A C 1
ATOM 781 O O . VAL A 1 102 ? 25.471 10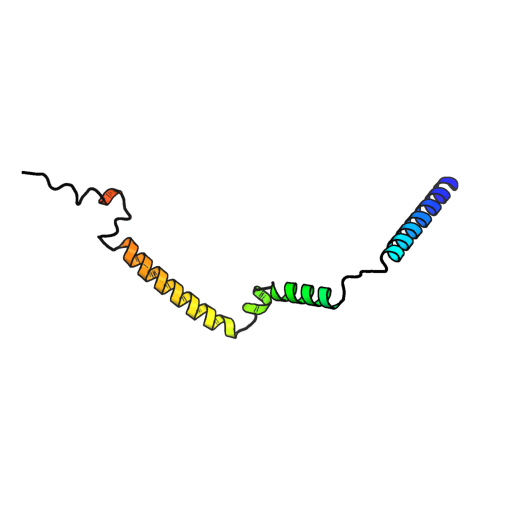.304 -54.090 1.00 52.03 102 VAL A O 1
#